Protein 2W2S (pdb70)

InterPro domains:
  IPR006870 Rhabdovirus matrix protein M [PF04785] (1-202)
  IPR038617 Rhabdovirus matrix protein superfamily [G3DSA:3.10.460.20] (30-202)

B-factor: mean 48.84, std 14.5, range [20.42, 105.34]

Secondary structure (DSSP, 8-state):
--EE-----EEEEEEEEEEEEEE-TT-EEHHHHHHHHTTGGGT--S-GGGHHHHHHHHHHHHTS--EEETTEEEEEEEEEEEEEE-TT-S--TT--EEEEEEEEEEETTEEEEEEEEEEEEE-SS--EETTSS--HHHHHHHHHTT--EEE-SS-TT-EEE--

Organism: Lagos bat virus (NCBI:txid38766)

Nearest PDB structures (foldseek):
  2w2s-assembly1_A  TM=1.006E+00  e=2.369E-35  Lyssavirus lagos
  4owr-assembly1_C  TM=7.631E-01  e=7.296E-08  Vesicular stomatitis Indiana virus (strain 85CLB South America)
  1lg7-assembly1_A  TM=6.800E-01  e=2.694E-07  Vesicular stomatitis virus
  7uws-assembly1_U  TM=7.318E-01  e=3.262E-06  Vesicular stomatitis virus
  7uws-assembly1_L  TM=6.724E-01  e=4.136E-06  Vesicular stomatitis virus

Solvent-accessible surface area: 8797 Å² total; per-residue (Å²): 194,110,124,71,61,42,27,182,159,26,67,46,32,0,44,9,37,0,25,1,58,1,40,7,88,77,3,4,6,34,116,3,4,83,60,8,1,155,43,1,46,130,52,9,80,27,56,126,97,0,6,0,0,0,0,0,0,0,0,30,1,4,19,42,101,26,69,77,77,59,136,12,35,3,12,112,26,172,107,24,8,31,0,55,1,8,138,102,70,10,2,111,165,57,37,82,5,126,9,82,33,100,16,73,63,100,66,172,88,46,70,0,10,0,91,0,83,2,12,0,119,64,31,193,111,137,13,121,42,10,13,49,138,77,69,74,90,0,48,90,0,20,79,36,2,26,26,92,58,91,103,17,170,168,84,144,104,11,24,26,0,52,32

CATH classification: 3.10.460.20

Foldseek 3Di:
DFWDAWLCVDKAKKFKKKKKKKAWNGTDGLVVVLVQLLCVVVVFDDDPLCVLVVLLRVLQQVLDAFDDDPRITMGIDTFIEMAAAPDPGHDDPQDWDWDWDWRWDDDVPTTMIMTITMTIGTDPPDGYHSQPPGDPSSVSSCVSNVFDWDDDPVDRSDIHGHD

Structure (mmCIF, N/CA/C/O backbone):
data_2W2S
#
_entry.id   2W2S
#
_cell.length_a   56.870
_cell.length_b   56.870
_cell.length_c   187.910
_cell.angle_alpha   90.00
_cell.angle_beta   90.00
_cell.angle_gamma   120.00
#
_symmetry.space_group_name_H-M   'P 61 2 2'
#
loop_
_atom_site.group_PDB
_atom_site.id
_atom_site.type_symbol
_atom_site.label_atom_id
_atom_site.label_alt_id
_atom_site.label_comp_id
_atom_site.label_asym_id
_atom_site.label_entity_id
_atom_site.label_seq_id
_atom_site.pdbx_PDB_ins_code
_atom_site.Cartn_x
_atom_site.Cartn_y
_atom_site.Cartn_z
_atom_site.occupancy
_atom_site.B_iso_or_equiv
_atom_site.auth_seq_id
_atom_site.auth_comp_id
_atom_site.auth_asym_id
_atom_site.auth_atom_id
_atom_site.pdbx_PDB_model_num
ATOM 1 N N . ASP A 1 30 ? 10.335 53.043 91.452 1.00 100.40 30 ASP A N 1
ATOM 2 C CA . ASP A 1 30 ? 9.105 52.376 90.941 1.00 96.84 30 ASP A CA 1
ATOM 3 C C . ASP A 1 30 ? 9.022 50.960 91.493 1.00 93.49 30 ASP A C 1
ATOM 4 O O . ASP A 1 30 ? 9.796 50.578 92.368 1.00 94.22 30 ASP A O 1
ATOM 9 N N . LEU A 1 31 ? 8.068 50.195 90.984 1.00 91.31 31 LEU A N 1
ATOM 10 C CA . LEU A 1 31 ? 7.879 48.795 91.399 1.00 89.78 31 LEU A CA 1
ATOM 11 C C . LEU A 1 31 ? 7.866 47.869 90.180 1.00 87.38 31 LEU A C 1
ATOM 12 O O . LEU A 1 31 ? 7.594 46.671 90.293 1.00 87.52 31 LEU A O 1
ATOM 17 N N . TRP A 1 32 ? 8.201 48.446 89.027 1.00 85.82 32 TRP A N 1
ATOM 18 C CA . TRP A 1 32 ? 7.932 47.846 87.709 1.00 83.89 32 TRP A CA 1
ATOM 19 C C . TRP A 1 32 ? 9.091 47.047 87.114 1.00 81.97 32 TRP A C 1
ATOM 20 O O . TRP A 1 32 ? 10.260 47.407 87.242 1.00 82.38 32 TRP A O 1
ATOM 31 N N . MET A 1 33 ? 8.730 45.952 86.457 1.00 80.90 33 MET A N 1
ATOM 32 C CA . MET A 1 33 ? 9.667 45.164 85.658 1.00 79.88 33 MET A CA 1
ATOM 33 C C . MET A 1 33 ? 9.244 45.206 84.189 1.00 78.57 33 MET A C 1
ATOM 34 O O . MET A 1 33 ? 8.256 44.581 83.802 1.00 78.91 33 MET A O 1
ATOM 39 N N . PRO A 1 34 ? 9.993 45.953 83.361 1.00 77.83 34 PRO A N 1
ATOM 40 C CA . PRO A 1 34 ? 9.615 46.094 81.965 1.00 77.15 34 PRO A CA 1
ATOM 41 C C . PRO A 1 34 ? 9.879 44.814 81.184 1.00 76.33 34 PRO A C 1
ATOM 42 O O . PRO A 1 34 ? 10.687 44.005 81.606 1.00 76.89 34 PRO A O 1
ATOM 46 N N . PRO A 1 35 ? 9.222 44.645 80.035 1.00 76.20 35 PRO A N 1
ATOM 47 C CA . PRO A 1 35 ? 9.444 43.454 79.224 1.00 76.73 35 PRO A CA 1
ATOM 48 C C . PRO A 1 35 ? 10.926 43.241 78.881 1.00 77.37 35 PRO A C 1
ATOM 49 O O . PRO A 1 35 ? 11.681 44.211 78.770 1.00 77.70 35 PRO A O 1
ATOM 53 N N . PRO A 1 36 ? 11.342 41.973 78.715 1.00 79.04 36 PRO A N 1
ATOM 54 C CA . PRO A 1 36 ? 12.735 41.613 78.458 1.00 81.47 36 PRO A CA 1
ATOM 55 C C . PRO A 1 36 ? 13.346 42.293 77.235 1.00 82.32 36 PRO A C 1
ATOM 56 O O . PRO A 1 36 ? 14.559 42.526 77.198 1.00 85.52 36 PRO A O 1
ATOM 60 N N . GLU A 1 37 ? 12.502 42.598 76.253 1.00 80.93 37 GLU A N 1
ATOM 61 C CA . GLU A 1 37 ? 12.941 43.207 74.985 1.00 82.09 37 GLU A CA 1
ATOM 62 C C . GLU A 1 37 ? 13.901 42.311 74.202 1.00 85.19 37 GLU A C 1
ATOM 63 O O . GLU A 1 37 ? 13.703 41.098 74.099 1.00 85.88 37 GLU A O 1
ATOM 69 N N . GLU A 1 48 ? 5.718 15.594 112.980 1.00 57.84 48 GLU A N 1
ATOM 70 C CA . GLU A 1 48 ? 5.792 14.103 113.065 1.00 59.60 48 GLU A CA 1
ATOM 71 C C . GLU A 1 48 ? 6.166 13.490 111.713 1.00 57.43 48 GLU A C 1
ATOM 72 O O . GLU A 1 48 ? 6.955 12.551 111.640 1.00 58.59 48 GLU A O 1
ATOM 78 N N . ASN A 1 49 ? 5.573 14.029 110.658 1.00 54.07 49 ASN A N 1
ATOM 79 C CA . ASN A 1 49 ? 5.923 13.668 109.283 1.00 52.29 49 ASN A CA 1
ATOM 80 C C . ASN A 1 49 ? 6.948 14.663 108.723 1.00 48.72 49 ASN A C 1
ATOM 81 O O . ASN A 1 49 ? 6.662 15.848 108.538 1.00 46.25 49 ASN A O 1
ATOM 86 N N . VAL A 1 50 ? 8.153 14.156 108.486 1.00 47.96 50 VAL A N 1
ATOM 87 C CA . VAL A 1 50 ? 9.267 14.953 107.970 1.00 45.67 50 VAL A CA 1
ATOM 88 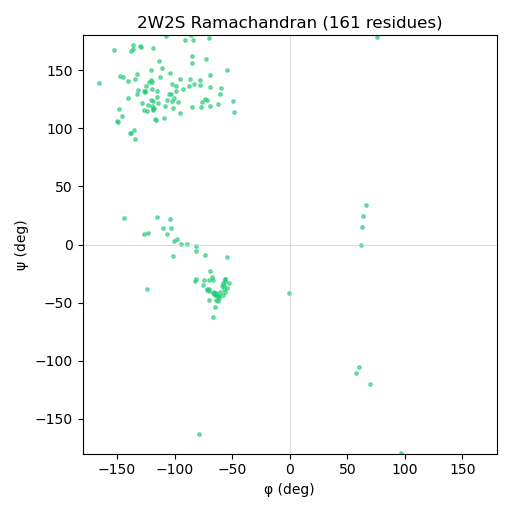C C . VAL A 1 50 ? 9.762 14.425 106.634 1.00 45.46 50 VAL A C 1
ATOM 89 O O . VAL A 1 50 ? 9.847 13.224 106.414 1.00 47.14 50 VAL A O 1
ATOM 93 N N . ARG A 1 51 ? 10.082 15.344 105.733 1.00 43.69 51 ARG A N 1
ATOM 94 C CA . ARG A 1 51 ? 10.622 14.965 104.432 1.00 43.84 51 ARG A CA 1
ATOM 95 C C . ARG A 1 51 ? 11.731 15.881 103.964 1.00 41.52 51 ARG A C 1
ATOM 96 O O . ARG A 1 51 ? 11.691 17.094 104.142 1.00 39.07 51 ARG A O 1
ATOM 104 N N . ASN A 1 52 ? 12.717 15.239 103.360 1.00 42.55 52 ASN A N 1
ATOM 105 C CA . ASN A 1 52 ? 13.822 15.888 102.671 1.00 42.09 52 ASN A CA 1
ATOM 106 C C . ASN A 1 52 ? 13.521 15.810 101.202 1.00 41.46 52 ASN A C 1
ATOM 107 O O . ASN A 1 52 ? 13.420 14.728 100.643 1.00 43.13 52 ASN A O 1
ATOM 112 N N . PHE A 1 53 ? 13.363 16.965 100.584 1.00 39.92 53 PHE A N 1
ATOM 113 C CA . PHE A 1 53 ? 13.075 17.038 99.153 1.00 40.83 53 PHE A CA 1
ATOM 114 C C . PHE A 1 53 ? 14.154 17.783 98.425 1.00 41.66 53 PHE A C 1
ATOM 115 O O . PHE A 1 53 ? 14.452 18.932 98.744 1.00 39.65 53 PHE A O 1
ATOM 123 N N . CYS A 1 54 ? 14.731 17.106 97.445 1.00 44.85 54 CYS A N 1
ATOM 124 C CA . CYS A 1 54 ? 15.502 17.778 96.396 1.00 47.14 54 CYS A CA 1
ATOM 125 C C . CYS A 1 54 ? 14.508 18.476 95.459 1.00 44.85 54 CYS A C 1
ATOM 126 O O . CYS A 1 54 ? 13.580 17.856 94.935 1.00 44.62 54 CYS A O 1
ATOM 129 N N . ILE A 1 55 ? 14.707 19.778 95.283 1.00 43.45 55 ILE A N 1
ATOM 130 C CA . ILE A 1 55 ? 13.723 20.649 94.622 1.00 41.59 55 ILE A CA 1
ATOM 131 C C . ILE A 1 55 ? 14.286 21.442 93.469 1.00 42.64 55 ILE A C 1
ATOM 132 O O . ILE A 1 55 ? 15.340 22.060 93.564 1.00 43.88 55 ILE A O 1
ATOM 137 N N . ASN A 1 56 ? 13.551 21.393 92.371 1.00 43.07 56 ASN A N 1
ATOM 138 C CA . ASN A 1 56 ? 13.849 22.170 91.175 1.00 44.19 56 ASN A CA 1
ATOM 139 C C . ASN A 1 56 ? 12.617 23.009 90.834 1.00 41.98 56 ASN A C 1
ATOM 140 O O . ASN A 1 56 ? 11.540 22.484 90.536 1.00 41.84 56 ASN A O 1
ATOM 145 N N . GLY A 1 57 ? 12.782 24.320 90.924 1.00 40.29 57 GLY A N 1
ATOM 146 C CA . GLY A 1 57 ? 11.670 25.242 90.748 1.00 38.26 57 GLY A CA 1
ATOM 147 C C . GLY A 1 57 ? 11.953 26.288 89.696 1.00 39.34 57 GLY A C 1
ATOM 148 O O . GLY A 1 57 ? 13.005 26.942 89.689 1.00 40.67 57 GLY A O 1
ATOM 149 N N . GLU A 1 58 ? 10.999 26.448 88.795 1.00 39.12 58 GLU A N 1
ATOM 150 C CA . GLU A 1 58 ? 11.105 27.468 87.753 1.00 40.02 58 GLU A CA 1
ATOM 151 C C . GLU A 1 58 ? 9.770 28.148 87.503 1.00 37.94 58 GLU A C 1
ATOM 152 O O . GLU A 1 58 ? 8.753 27.495 87.273 1.00 36.86 58 GLU A O 1
ATOM 158 N N . ILE A 1 59 ? 9.797 29.472 87.583 1.00 37.20 59 ILE A N 1
ATOM 159 C CA . ILE A 1 59 ? 8.666 30.298 87.176 1.00 36.05 59 ILE A CA 1
ATOM 160 C C . ILE A 1 59 ? 9.098 31.230 86.060 1.00 37.75 59 ILE A C 1
ATOM 161 O O . ILE A 1 59 ? 9.998 32.059 86.222 1.00 37.99 59 ILE A O 1
ATOM 166 N N . LYS A 1 60 ? 8.450 31.072 84.919 1.00 38.86 60 LYS A N 1
ATOM 167 C CA . LYS A 1 60 ? 8.599 32.018 83.830 1.00 40.96 60 LYS A CA 1
ATOM 168 C C . LYS A 1 60 ? 7.387 32.939 83.773 1.00 40.47 60 LYS A C 1
ATOM 169 O O . LYS A 1 60 ? 6.244 32.494 83.667 1.00 39.26 60 LYS A O 1
ATOM 175 N N . ILE A 1 61 ? 7.660 34.232 83.859 1.00 41.34 61 ILE A N 1
ATOM 176 C CA . ILE A 1 61 ? 6.613 35.236 83.776 1.00 42.22 61 ILE A CA 1
ATOM 177 C C . ILE A 1 61 ? 6.619 35.885 82.413 1.00 45.72 61 ILE A C 1
ATOM 178 O O . ILE A 1 61 ? 7.658 36.324 81.906 1.00 47.93 61 ILE A O 1
ATOM 183 N N . CYS A 1 62 ? 5.432 35.922 81.828 1.00 46.87 62 CYS A N 1
ATOM 184 C CA . CYS A 1 62 ? 5.241 36.457 80.498 1.00 49.85 62 CYS A CA 1
ATOM 185 C C . CYS A 1 62 ? 4.297 37.632 80.564 1.00 49.95 62 CYS A C 1
ATOM 186 O O . CYS A 1 62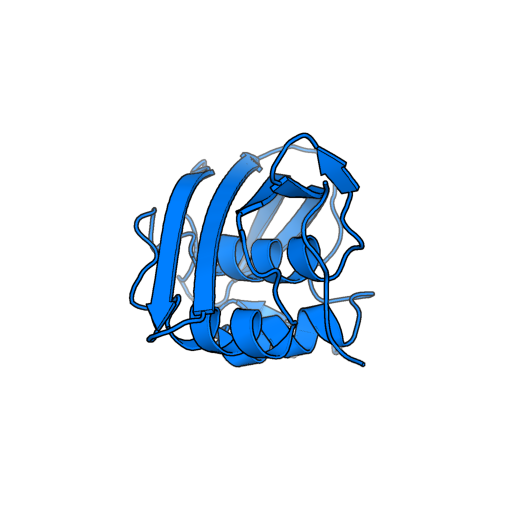 ? 3.136 37.487 80.933 1.00 49.28 62 CYS A O 1
ATOM 189 N N . SER A 1 63 ? 4.821 38.800 80.211 1.00 51.42 63 SER A N 1
ATOM 190 C CA . SER A 1 63 ? 4.061 40.041 80.270 1.00 51.82 63 SER A CA 1
ATOM 191 C C . SER A 1 63 ? 4.495 41.066 79.228 1.00 54.10 63 SER A C 1
ATOM 192 O O . SER A 1 63 ? 5.545 41.695 79.373 1.00 55.22 63 SER A O 1
ATOM 195 N N . PRO A 1 64 ? 3.675 41.254 78.183 1.00 55.28 64 PRO A N 1
ATOM 196 C CA . PRO A 1 64 ? 3.924 42.257 77.159 1.00 57.63 64 PRO A CA 1
ATOM 197 C C . PRO A 1 64 ? 4.052 43.664 77.722 1.00 57.89 64 PRO A C 1
ATOM 198 O O . PRO A 1 64 ? 4.867 44.455 77.256 1.00 60.89 64 PRO A O 1
ATOM 202 N N . ASN A 1 65 ? 3.244 43.975 78.721 1.00 55.75 65 ASN A N 1
ATOM 203 C CA . ASN A 1 65 ? 3.210 45.333 79.269 1.00 56.47 65 ASN A CA 1
ATOM 204 C C . ASN A 1 65 ? 4.073 45.426 80.512 1.00 55.35 65 ASN A C 1
ATOM 205 O O . ASN A 1 65 ? 4.101 46.450 81.179 1.00 56.11 65 ASN A O 1
ATOM 210 N N . GLY A 1 66 ? 4.764 44.338 80.824 1.00 53.74 66 GLY A N 1
ATOM 211 C CA . GLY A 1 66 ? 5.580 44.271 82.029 1.00 52.95 66 GLY A CA 1
ATOM 212 C C . GLY A 1 66 ? 4.724 44.082 83.269 1.00 51.57 66 GLY A C 1
ATOM 213 O O . GLY A 1 66 ? 3.498 44.050 83.186 1.00 52.40 66 GLY A O 1
ATOM 214 N N . TYR A 1 67 ? 5.363 43.981 84.424 1.00 50.56 67 TYR A N 1
ATOM 215 C CA . TYR A 1 67 ? 4.648 43.642 85.656 1.00 49.30 67 TYR A CA 1
ATOM 216 C C . TYR A 1 67 ? 5.317 44.198 86.900 1.00 49.97 67 TYR A C 1
ATOM 217 O O . TYR A 1 67 ? 6.458 44.659 86.883 1.00 51.66 67 TYR A O 1
ATOM 226 N N . SER A 1 68 ? 4.564 44.127 87.982 1.00 49.30 68 SER A N 1
ATOM 227 C CA . SER A 1 68 ? 5.040 44.540 89.294 1.00 49.96 68 SER A CA 1
ATOM 228 C C . SER A 1 68 ? 4.789 43.460 90.323 1.00 47.90 68 SER A C 1
ATOM 229 O O . SER A 1 68 ? 4.072 42.488 90.098 1.00 46.31 68 SER A O 1
ATOM 232 N N . PHE A 1 69 ? 5.376 43.670 91.480 1.00 48.83 69 PHE A N 1
ATOM 233 C CA . PHE A 1 69 ? 5.234 42.729 92.590 1.00 46.95 69 PHE A CA 1
ATOM 234 C C . PHE A 1 69 ? 3.784 42.743 93.049 1.00 46.13 69 PHE A C 1
ATOM 235 O O . PHE A 1 69 ? 3.240 41.740 93.526 1.00 43.82 69 PHE A O 1
ATOM 243 N N . ARG A 1 70 ? 3.163 43.900 92.878 1.00 47.89 70 ARG A N 1
ATOM 244 C CA . ARG A 1 70 ? 1.801 44.091 93.345 1.00 49.03 70 ARG A CA 1
ATOM 245 C C . ARG A 1 70 ? 0.886 43.162 92.587 1.00 46.71 70 ARG A C 1
ATOM 246 O O . ARG A 1 70 ? 0.000 42.528 93.162 1.00 46.42 70 ARG A O 1
ATOM 254 N N . ILE A 1 71 ? 1.127 43.068 91.287 1.00 45.32 71 ILE A N 1
ATOM 255 C CA . ILE A 1 71 ? 0.292 42.242 90.424 1.00 43.88 71 ILE A CA 1
ATOM 256 C C . ILE A 1 71 ? 0.488 40.786 90.791 1.00 41.16 71 ILE A C 1
ATOM 257 O O . ILE A 1 71 ? -0.470 40.019 90.862 1.00 40.63 71 ILE A O 1
ATOM 262 N N . LEU A 1 72 ? 1.739 40.422 91.041 1.00 39.97 72 LEU A N 1
ATOM 263 C CA . LEU A 1 72 ? 2.077 39.040 91.409 1.00 37.91 72 LEU A CA 1
ATOM 264 C C . LEU A 1 72 ? 1.345 38.639 92.666 1.00 37.38 72 LEU A C 1
ATOM 265 O O . LEU A 1 72 ? 0.902 37.506 92.791 1.00 36.06 72 LEU A O 1
ATOM 270 N N . ARG A 1 73 ? 1.192 39.591 93.576 1.00 38.86 73 ARG A N 1
ATOM 271 C CA . ARG A 1 73 ? 0.566 39.310 94.871 1.00 40.09 73 ARG A CA 1
ATOM 272 C C . ARG A 1 73 ? -0.938 39.140 94.735 1.00 41.64 73 ARG A C 1
ATOM 273 O O . ARG A 1 73 ? -1.563 38.384 95.481 1.00 42.28 73 ARG A O 1
ATOM 281 N N . HIS A 1 74 ? -1.504 39.831 93.760 1.00 43.28 74 HIS A N 1
ATOM 282 C CA . HIS A 1 74 ? -2.936 39.704 93.457 1.00 45.46 74 HIS A CA 1
ATOM 283 C C . HIS A 1 74 ? -3.243 38.362 92.812 1.00 43.41 74 HIS A C 1
ATOM 284 O O . HIS A 1 74 ? -4.271 37.741 93.080 1.00 44.79 74 HIS A O 1
ATOM 291 N N . ILE A 1 75 ? -2.335 37.928 91.953 1.00 41.04 75 ILE A N 1
ATOM 292 C CA . ILE A 1 75 ? -2.514 36.676 91.232 1.00 39.80 75 ILE A CA 1
ATOM 293 C C . ILE A 1 75 ? -2.498 35.544 92.239 1.00 38.80 75 ILE A C 1
ATOM 294 O O . ILE A 1 75 ? -3.426 34.743 92.323 1.00 40.48 75 ILE A O 1
ATOM 299 N N . LEU A 1 76 ? -1.438 35.528 93.031 1.00 36.38 76 LEU A N 1
ATOM 300 C CA . LEU A 1 76 ? -1.146 34.419 93.947 1.00 34.44 76 LEU A CA 1
ATOM 301 C C . LEU A 1 76 ? -2.073 34.402 95.178 1.00 35.29 76 LEU A C 1
ATOM 302 O O . LEU A 1 76 ? -2.100 33.458 95.967 1.00 33.55 76 LEU A O 1
ATOM 307 N N . LYS A 1 77 ? -2.842 35.463 95.315 1.00 37.53 77 LYS A N 1
ATOM 308 C CA . LYS A 1 77 ? -3.821 35.566 96.406 1.00 40.03 77 LYS A CA 1
ATOM 309 C C . LYS A 1 77 ? -4.751 34.370 96.349 1.00 40.73 77 LYS A C 1
ATOM 310 O O . LYS A 1 77 ? -5.224 33.883 97.363 1.00 42.38 77 LYS A O 1
ATOM 316 N N . SER A 1 78 ? -4.982 33.885 95.142 1.00 40.84 78 SER A N 1
ATOM 317 C CA . SER A 1 78 ? -6.012 32.893 94.892 1.00 42.71 78 SER A CA 1
ATOM 318 C C . SER A 1 78 ? -5.405 31.579 94.425 1.00 41.22 78 SER A C 1
ATOM 319 O O . SER A 1 78 ? -6.073 30.753 93.805 1.00 43.32 78 SER A O 1
ATOM 322 N N . PHE A 1 79 ? -4.142 31.374 94.771 1.00 38.22 79 PHE A N 1
ATOM 323 C CA . PHE A 1 79 ? -3.454 30.136 94.421 1.00 36.49 79 PHE A CA 1
ATOM 324 C C . PHE A 1 79 ? -4.181 28.919 94.976 1.00 37.69 79 PHE A C 1
ATOM 325 O O . PHE A 1 79 ? -4.175 27.850 94.376 1.00 38.15 79 PHE A O 1
ATOM 333 N N . ASP A 1 80 ? -4.800 29.084 96.132 1.00 38.73 80 ASP A N 1
ATOM 334 C CA . ASP A 1 80 ? -5.544 27.977 96.751 1.00 41.15 80 ASP A CA 1
ATOM 335 C C . ASP A 1 80 ? -6.603 27.428 95.792 1.00 43.79 80 ASP A C 1
ATOM 336 O O . ASP A 1 80 ? -6.987 26.266 95.876 1.00 44.59 80 ASP A O 1
ATOM 341 N N . ASN A 1 81 ? -7.107 28.296 94.919 1.00 44.60 81 ASN A N 1
ATOM 342 C CA . ASN A 1 81 ? -8.240 27.956 94.064 1.00 47.95 81 ASN A CA 1
ATOM 343 C C . ASN A 1 81 ? -7.816 27.828 92.600 1.00 46.88 81 ASN A C 1
ATOM 344 O O . ASN A 1 81 ? -8.640 27.792 91.695 1.00 50.17 81 ASN A O 1
ATOM 349 N N . VAL A 1 82 ? -6.518 27.750 92.385 1.00 42.90 82 VAL A N 1
ATOM 350 C CA . VAL A 1 82 ? -5.969 27.661 91.040 1.00 42.47 82 VAL A CA 1
ATOM 351 C C . VAL A 1 82 ? -5.086 26.436 90.841 1.00 41.93 82 VAL A C 1
ATOM 352 O O . VAL A 1 82 ? -5.093 25.802 89.789 1.00 43.51 82 VAL A O 1
ATOM 356 N N . TYR A 1 83 ? -4.320 26.132 91.880 1.00 40.04 83 TYR A N 1
ATOM 357 C CA . TYR A 1 83 ? -3.389 25.001 91.910 1.00 39.31 83 TYR A CA 1
ATOM 358 C C . TYR A 1 83 ? -4.051 23.726 91.461 1.00 42.25 83 TYR A C 1
ATOM 359 O O . TYR A 1 83 ? -5.044 23.298 92.046 1.00 44.61 83 TYR A O 1
ATOM 368 N N . SER A 1 84 ? -3.466 23.109 90.439 1.00 42.67 84 SER A N 1
ATOM 369 C CA . SER A 1 84 ? -4.051 21.918 89.822 1.00 46.28 84 SER A CA 1
ATOM 370 C C . SER A 1 84 ? -3.404 20.620 90.263 1.00 46.46 84 SER A C 1
ATOM 371 O O . SER A 1 84 ? -3.900 19.539 89.957 1.00 50.90 84 SER A O 1
ATOM 374 N N . GLY A 1 85 ? -2.293 20.727 90.970 1.00 42.85 85 GLY A N 1
ATOM 375 C CA . GLY A 1 85 ? -1.514 19.553 91.336 1.00 42.52 85 GLY A CA 1
ATOM 376 C C . GLY A 1 85 ? -2.064 18.761 92.502 1.00 43.25 85 GLY A C 1
ATOM 377 O O . GLY A 1 85 ? -3.217 18.904 92.906 1.00 44.20 85 GLY A O 1
ATOM 378 N N . ASN A 1 86 ? -1.188 17.924 93.036 1.00 42.62 86 ASN A N 1
ATOM 379 C CA . ASN A 1 86 ? -1.481 17.062 94.174 1.00 43.87 86 ASN A CA 1
ATOM 380 C C . ASN A 1 86 ? -1.651 17.921 95.428 1.00 41.76 86 ASN A C 1
ATOM 381 O O . ASN A 1 86 ? -0.727 18.625 95.833 1.00 39.25 86 ASN A O 1
ATOM 386 N N . ARG A 1 87 ? -2.840 17.866 96.024 1.00 43.41 87 ARG A N 1
ATOM 387 C CA . ARG A 1 87 ? -3.182 18.712 97.188 1.00 42.16 87 ARG A CA 1
ATOM 388 C C . ARG A 1 87 ? -2.275 18.441 98.353 1.00 40.18 87 ARG A C 1
ATOM 389 O O . ARG A 1 87 ? -1.850 19.353 99.073 1.00 38.24 87 ARG A O 1
ATOM 397 N N . ARG A 1 88 ? -2.008 17.162 98.542 1.00 41.09 88 ARG A N 1
ATOM 398 C CA . ARG A 1 88 ? -1.161 16.710 99.643 1.00 39.67 88 ARG A CA 1
ATOM 399 C C . ARG A 1 88 ? 0.189 17.409 99.616 1.00 35.61 88 ARG A C 1
ATOM 400 O O . ARG A 1 88 ? 0.950 17.306 100.572 1.00 34.47 88 ARG A O 1
ATOM 408 N N . LEU A 1 89 ? 0.472 18.111 98.517 1.00 33.97 89 LEU A N 1
ATOM 409 C CA . LEU A 1 89 ? 1.798 18.732 98.285 1.00 32.01 89 LEU A CA 1
ATOM 410 C C . LEU A 1 89 ? 1.766 20.239 98.044 1.00 29.51 89 LEU A C 1
ATOM 411 O O . LEU A 1 89 ? 2.764 20.856 97.677 1.00 27.97 89 LEU A O 1
ATOM 416 N N . ILE A 1 90 ? 0.602 20.819 98.270 1.00 29.75 90 ILE A N 1
ATOM 417 C CA . ILE A 1 90 ? 0.382 22.233 98.004 1.00 28.25 90 ILE A CA 1
ATOM 418 C C . ILE A 1 90 ? 1.197 23.044 98.969 1.00 26.95 90 ILE A C 1
ATOM 419 O O . ILE A 1 90 ? 1.603 24.170 98.683 1.00 25.96 90 ILE A O 1
ATOM 424 N N . GLY A 1 91 ? 1.449 22.465 100.127 1.00 27.63 91 GLY A N 1
ATOM 425 C CA . GLY A 1 91 ? 2.268 23.155 101.125 1.00 27.47 91 GLY A CA 1
ATOM 426 C C . GLY A 1 91 ? 3.669 23.385 100.589 1.00 26.24 91 GLY A C 1
ATOM 427 O O . GLY A 1 91 ? 4.241 24.476 100.706 1.00 26.50 91 GLY A O 1
ATOM 428 N N . VAL A 1 92 ? 4.199 22.342 99.966 1.00 26.16 92 VAL A N 1
ATOM 429 C CA . VAL A 1 92 ? 5.538 22.383 99.412 1.00 25.41 92 VAL A CA 1
ATOM 430 C C . VAL A 1 92 ? 5.564 23.412 98.302 1.00 26.10 92 VAL A C 1
ATOM 431 O O . VAL A 1 92 ? 6.491 24.232 98.201 1.00 25.42 92 VAL A O 1
ATOM 435 N N . VAL A 1 93 ? 4.524 23.384 97.472 1.00 27.17 93 VAL A N 1
ATOM 436 C CA . VAL A 1 93 ? 4.526 24.225 96.276 1.00 26.81 93 VAL A CA 1
ATOM 437 C C . VAL A 1 93 ? 4.499 25.694 96.661 1.00 25.77 93 VAL A C 1
ATOM 438 O O . VAL A 1 93 ? 5.193 26.525 96.056 1.00 26.10 93 VAL A O 1
ATOM 442 N N . LYS A 1 94 ? 3.708 26.020 97.672 1.00 24.42 94 LYS A N 1
ATOM 443 C CA . LYS A 1 94 ? 3.568 27.420 98.036 1.00 23.64 94 LYS A CA 1
ATOM 444 C C . LYS A 1 94 ? 4.911 27.906 98.549 1.00 23.24 94 LYS A C 1
ATOM 445 O O . LYS A 1 94 ? 5.369 29.005 98.213 1.00 23.47 94 LYS A O 1
ATOM 451 N N . VAL A 1 95 ? 5.551 27.074 99.365 1.00 22.73 95 VAL A N 1
ATOM 452 C CA . VAL A 1 95 ? 6.860 27.438 99.944 1.00 22.18 95 VAL A CA 1
ATOM 453 C C . VAL A 1 95 ? 7.852 27.732 98.843 1.00 21.93 95 VAL A C 1
ATOM 454 O O . VAL A 1 95 ? 8.619 28.689 98.890 1.00 23.00 95 VAL A O 1
ATOM 458 N N . VAL A 1 96 ? 7.814 26.880 97.838 1.00 22.35 96 VAL A N 1
ATOM 459 C CA . VAL A 1 96 ? 8.769 26.940 96.743 1.00 23.60 96 VAL A CA 1
ATOM 460 C C . VAL A 1 96 ? 8.493 28.181 95.907 1.00 24.54 96 VAL A C 1
ATOM 461 O O . VAL A 1 96 ? 9.408 28.966 95.595 1.00 24.78 96 VAL A O 1
ATOM 465 N N . ILE A 1 97 ? 7.215 28.369 95.581 1.00 24.25 97 ILE A N 1
ATOM 466 C CA . ILE A 1 97 ? 6.812 29.513 94.766 1.00 25.14 97 ILE A CA 1
ATOM 467 C C . ILE A 1 97 ? 7.272 30.791 95.416 1.00 24.52 97 ILE A C 1
ATOM 468 O O . ILE A 1 97 ? 7.761 31.689 94.753 1.00 25.23 97 ILE A O 1
ATOM 473 N N . GLY A 1 98 ? 7.133 30.848 96.727 1.00 24.44 98 GLY A N 1
ATOM 474 C CA . GLY A 1 98 ? 7.562 32.020 97.503 1.00 25.29 98 GLY A CA 1
ATOM 475 C C . GLY A 1 98 ? 9.051 32.267 97.387 1.00 26.87 98 GLY A C 1
ATOM 476 O O . GLY A 1 98 ? 9.479 33.396 97.150 1.00 28.04 98 GLY A O 1
ATOM 477 N N . LEU A 1 99 ? 9.848 31.208 97.520 1.00 27.17 99 LEU A N 1
ATOM 478 C CA . LEU A 1 99 ? 11.323 31.361 97.500 1.00 28.91 99 LEU A CA 1
ATOM 479 C C . LEU A 1 99 ? 11.801 31.694 96.090 1.00 30.61 99 LEU A C 1
ATOM 480 O O . LEU A 1 99 ? 12.699 32.511 95.885 1.00 33.21 99 LEU A O 1
ATOM 485 N N . VAL A 1 100 ? 11.169 31.047 95.123 1.00 30.07 100 VAL A N 1
ATOM 486 C CA . VAL A 1 100 ? 11.507 31.213 93.714 1.00 31.10 100 VAL A CA 1
ATOM 487 C C . VAL A 1 100 ? 11.279 32.658 93.288 1.00 32.54 100 VAL A C 1
ATOM 488 O O . VAL A 1 100 ? 12.108 33.258 92.598 1.00 35.44 100 VAL A O 1
ATOM 492 N N . LEU A 1 101 ? 10.149 33.218 93.706 1.00 31.73 101 LEU A N 1
ATOM 493 C CA . LEU A 1 101 ? 9.770 34.576 93.292 1.00 32.58 101 LEU A CA 1
ATOM 494 C C . LEU A 1 101 ? 10.468 35.636 94.120 1.00 34.60 101 LEU A C 1
ATOM 495 O O . LEU A 1 101 ? 10.372 36.816 93.818 1.00 37.27 101 LEU A O 1
ATOM 500 N N . SER A 1 102 ? 11.200 35.224 95.146 1.00 35.15 102 SER A N 1
ATOM 501 C CA . SER A 1 102 ? 11.889 36.196 96.015 1.00 37.18 102 SER A CA 1
ATOM 502 C C . SER A 1 102 ? 13.315 36.387 95.550 1.00 39.93 102 SER A C 1
ATOM 503 O O . SER A 1 102 ? 14.083 37.142 96.141 1.00 42.22 102 SER A O 1
ATOM 506 N N . ALA A 1 103 ? 13.662 35.679 94.485 1.00 40.42 103 ALA A N 1
ATOM 507 C CA . ALA A 1 103 ? 14.962 35.856 93.838 1.00 43.15 103 ALA A CA 1
ATOM 508 C C . ALA A 1 103 ? 14.851 36.905 92.738 1.00 44.92 103 ALA A C 1
ATOM 509 O O . ALA A 1 103 ? 13.769 37.411 92.432 1.00 44.39 103 ALA A O 1
ATOM 511 N N . SER A 1 104 ? 15.981 37.223 92.136 1.00 47.77 104 SER A N 1
ATOM 512 C CA . SER A 1 104 ? 15.992 38.158 91.025 1.00 49.48 104 SER A CA 1
ATOM 513 C C . SER A 1 104 ? 16.033 37.333 89.755 1.00 49.35 104 SER A C 1
ATOM 514 O O . SER A 1 104 ? 16.827 36.395 89.638 1.00 49.73 104 SER A O 1
ATOM 517 N N . PRO A 1 105 ? 15.166 37.676 88.797 1.00 48.76 105 PRO A N 1
ATOM 518 C CA . PRO A 1 105 ? 15.028 36.885 87.591 1.00 48.75 105 PRO A CA 1
ATOM 519 C C . PRO A 1 105 ? 16.017 37.256 86.533 1.00 52.29 105 PRO A C 1
ATOM 520 O O . PRO A 1 105 ? 16.815 38.169 86.712 1.00 55.80 105 PRO A O 1
ATOM 524 N N . VAL A 1 106 ? 15.926 36.555 85.415 1.00 52.53 106 VAL A N 1
ATOM 525 C CA . VAL A 1 106 ? 16.758 36.851 84.252 1.00 56.05 106 VAL A CA 1
ATOM 526 C C . VAL A 1 106 ? 15.929 36.847 82.971 1.00 55.99 106 VAL A C 1
ATOM 527 O O . VAL A 1 106 ? 15.007 36.037 82.818 1.00 52.89 106 VAL A O 1
ATOM 531 N N . PRO A 1 107 ? 16.253 37.764 82.052 1.00 59.08 107 PRO A N 1
ATOM 532 C CA . PRO A 1 107 ? 15.527 37.818 80.791 1.00 59.97 107 PRO A CA 1
ATOM 533 C C . PRO A 1 107 ? 15.940 36.711 79.847 1.00 62.06 107 PRO A C 1
ATOM 534 O O . PRO A 1 107 ? 17.111 36.567 79.521 1.00 65.85 107 PRO A O 1
ATOM 538 N N . GLU A 1 108 ? 14.956 35.922 79.449 1.00 60.58 108 GLU A N 1
ATOM 539 C CA . GLU A 1 108 ? 15.148 34.857 78.469 1.00 63.19 108 GLU A CA 1
ATOM 540 C C . GLU A 1 108 ? 14.013 34.881 77.471 1.00 62.97 108 GLU A C 1
ATOM 541 O O . GLU A 1 108 ? 12.922 34.372 77.729 1.00 59.94 108 GLU A O 1
ATOM 547 N N . GLY A 1 109 ? 14.301 35.490 76.330 1.00 66.52 109 GLY A N 1
ATOM 548 C CA . GLY A 1 109 ? 13.316 35.701 75.292 1.00 67.58 109 GLY A CA 1
ATOM 549 C C . GLY A 1 109 ? 12.285 36.723 75.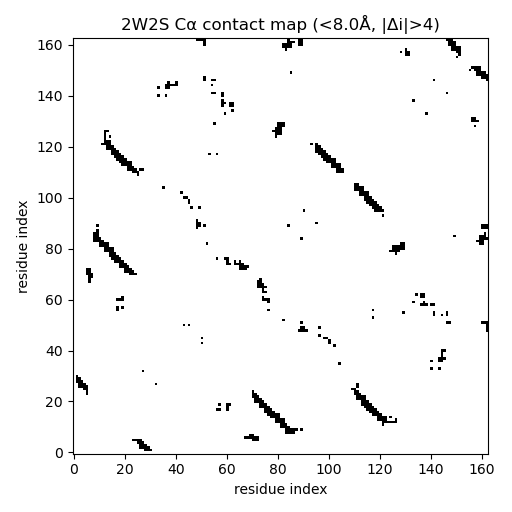707 1.00 65.14 109 GLY A C 1
ATOM 550 O O . GLY A 1 109 ? 12.598 37.873 75.993 1.00 65.03 109 GLY A O 1
ATOM 551 N N . MET A 1 110 ? 11.043 36.272 75.739 1.00 63.69 110 MET A N 1
ATOM 552 C CA . MET A 1 110 ? 9.909 37.134 76.043 1.00 62.18 110 MET A CA 1
ATOM 553 C C . MET A 1 110 ? 9.447 36.873 77.466 1.00 57.35 110 MET A C 1
ATOM 554 O O . MET A 1 110 ? 8.313 37.164 77.841 1.00 54.35 110 MET A O 1
ATOM 559 N N . ASN A 1 111 ? 10.369 36.325 78.244 1.00 56.72 111 ASN A N 1
ATOM 560 C CA . ASN A 1 111 ? 10.114 35.954 79.637 1.00 53.22 111 ASN A CA 1
ATOM 561 C C . ASN A 1 111 ? 11.174 36.413 80.605 1.00 52.30 111 ASN A C 1
ATOM 562 O O . ASN A 1 111 ? 12.355 36.471 80.279 1.00 54.07 111 ASN A O 1
ATOM 567 N N . TRP A 1 112 ? 10.708 36.729 81.807 1.00 49.61 112 TRP A N 1
ATOM 568 C CA . TRP A 1 112 ? 11.570 36.826 82.988 1.00 48.67 112 TRP A CA 1
ATOM 569 C C . TRP A 1 112 ? 11.544 35.475 83.659 1.00 45.91 112 TRP A C 1
ATOM 570 O O . TRP A 1 112 ? 10.486 34.874 83.820 1.00 43.37 112 TRP A O 1
ATOM 581 N N . VAL A 1 113 ? 12.724 35.001 84.027 1.00 46.90 113 VAL A N 1
ATOM 582 C CA . VAL A 1 113 ? 12.871 33.652 84.561 1.00 45.73 113 VAL A CA 1
ATOM 583 C C . VAL A 1 113 ? 13.512 33.610 85.936 1.00 44.07 113 VAL A C 1
ATOM 584 O O . VAL A 1 113 ? 14.635 34.041 86.142 1.00 45.61 113 VAL A O 1
ATOM 588 N N . TYR A 1 114 ? 12.744 33.058 86.860 1.00 41.58 114 TYR A N 1
ATOM 589 C CA . TYR A 1 114 ? 13.177 32.802 88.224 1.00 40.26 114 TYR A CA 1
ATOM 590 C C . TYR A 1 114 ? 13.419 31.316 88.305 1.00 40.12 114 TYR A C 1
ATOM 591 O O . TYR A 1 114 ? 12.566 30.524 87.898 1.00 39.32 114 TYR A O 1
ATOM 600 N N . LYS A 1 115 ? 14.594 30.963 88.811 1.00 41.79 115 LYS A N 1
ATOM 601 C CA . LYS A 1 115 ? 14.978 29.569 89.076 1.00 42.67 115 LYS A CA 1
ATOM 602 C C . LYS A 1 115 ? 15.406 29.382 90.534 1.00 41.74 115 LYS A C 1
ATOM 603 O O . LYS A 1 115 ? 16.117 30.198 91.105 1.00 43.20 115 LYS A O 1
ATOM 609 N N . LEU A 1 116 ? 14.933 28.308 91.135 1.00 40.17 116 LEU A N 1
ATOM 610 C CA . LEU A 1 116 ? 15.391 27.893 92.462 1.00 39.43 116 LEU A CA 1
ATOM 611 C C . LEU A 1 116 ? 15.731 26.413 92.432 1.00 40.79 116 LEU A C 1
ATOM 612 O O . LEU A 1 116 ? 14.974 25.591 91.905 1.00 40.90 116 LEU A O 1
ATOM 617 N N . ARG A 1 117 ? 16.881 26.081 92.989 1.00 42.66 117 ARG A N 1
ATOM 618 C CA . ARG A 1 117 ? 17.306 24.687 93.072 1.00 44.40 117 ARG A CA 1
ATOM 619 C C . ARG A 1 117 ? 17.929 24.405 94.430 1.00 44.57 117 ARG A C 1
ATOM 620 O O . ARG A 1 117 ? 19.096 24.681 94.661 1.00 46.17 117 ARG A O 1
ATOM 628 N N . ARG A 1 118 ? 17.116 23.888 95.338 1.00 43.14 118 ARG A N 1
ATOM 629 C CA . ARG A 1 118 ? 17.571 23.618 96.697 1.00 44.40 118 ARG A CA 1
ATOM 630 C C . ARG A 1 118 ? 17.122 22.273 97.229 1.00 43.06 118 ARG A C 1
ATOM 631 O O . ARG A 1 118 ? 16.321 21.572 96.641 1.00 42.88 118 ARG A O 1
ATOM 639 N N . THR A 1 119 ? 17.720 21.923 98.346 1.00 43.03 119 THR A N 1
ATOM 640 C CA . THR A 1 119 ? 17.346 20.745 99.091 1.00 42.19 119 THR A CA 1
ATOM 641 C C . THR A 1 119 ? 16.837 21.205 100.434 1.00 40.02 119 THR A C 1
ATOM 642 O O . THR A 1 119 ? 17.592 21.656 101.282 1.00 40.82 119 THR A O 1
ATOM 646 N N . LEU A 1 120 ? 15.532 21.097 100.600 1.00 37.69 120 LEU A N 1
ATOM 647 C CA . LEU A 1 120 ? 14.856 21.628 101.763 1.00 36.05 120 LEU A CA 1
ATOM 648 C C . LEU A 1 120 ? 14.285 20.514 102.609 1.00 36.53 120 LEU A C 1
ATOM 649 O O . LEU A 1 120 ? 14.048 19.401 102.148 1.00 38.16 120 LEU A O 1
ATOM 654 N N . ILE A 1 121 ? 14.076 20.841 103.868 1.00 35.95 121 ILE A N 1
ATOM 655 C CA . ILE A 1 121 ? 13.470 19.919 104.805 1.00 35.86 121 ILE A CA 1
ATOM 656 C C . ILE A 1 121 ? 12.135 20.503 105.234 1.00 34.71 121 ILE A C 1
ATOM 657 O O . ILE A 1 121 ? 12.028 21.703 105.535 1.00 34.12 121 ILE A O 1
ATOM 662 N N . PHE A 1 122 ? 11.110 19.655 105.184 1.00 34.65 122 PHE A N 1
ATOM 663 C CA . PHE A 1 122 ? 9.739 20.028 105.566 1.00 32.93 122 PHE A CA 1
ATOM 664 C C . PHE A 1 122 ? 9.233 19.121 106.665 1.00 34.27 122 PHE A C 1
ATOM 665 O O . PHE A 1 122 ? 9.464 17.907 106.660 1.00 34.62 122 PHE A O 1
ATOM 673 N N . GLN A 1 123 ? 8.539 19.740 107.605 1.00 34.62 123 GLN A N 1
ATOM 674 C CA . GLN A 1 123 ? 7.915 19.023 108.702 1.00 36.82 123 GLN A CA 1
ATOM 675 C C . GLN A 1 123 ? 6.455 19.388 108.769 1.00 36.77 123 GLN A C 1
ATOM 676 O O . GLN A 1 123 ? 6.093 20.560 108.727 1.00 35.78 123 GLN A O 1
ATOM 682 N N . TRP A 1 124 ? 5.630 18.355 108.867 1.00 38.71 124 TRP A N 1
ATOM 683 C CA . TRP A 1 124 ? 4.176 18.511 108.936 1.00 39.99 124 TRP A CA 1
ATOM 684 C C . TRP A 1 124 ? 3.638 18.145 110.307 1.00 42.83 124 TRP A C 1
ATOM 685 O O . TRP A 1 124 ? 4.209 17.342 111.046 1.00 43.93 124 TRP A O 1
ATOM 696 N N . ALA A 1 125 ? 2.527 18.762 110.644 1.00 44.85 125 ALA A N 1
ATOM 697 C CA . ALA A 1 125 ? 1.804 18.372 111.833 1.00 49.21 125 ALA A CA 1
ATOM 698 C C . ALA A 1 125 ? 0.876 17.208 111.506 1.00 52.66 125 ALA A C 1
ATOM 699 O O . ALA A 1 125 ? 0.588 16.915 110.341 1.00 52.34 125 ALA A O 1
ATOM 701 N N . GLU A 1 126 ? 0.447 16.526 112.557 1.00 57.20 126 GLU A N 1
ATOM 702 C CA . GLU A 1 126 ? -0.783 15.733 112.509 1.00 61.25 126 GLU A CA 1
ATOM 703 C C . GLU A 1 126 ? -0.700 14.651 111.443 1.00 61.35 126 GLU A C 1
ATOM 704 O O . GLU A 1 126 ? -0.019 13.643 111.615 1.00 61.57 126 GLU A O 1
ATOM 710 N N . SER A 1 127 ? -1.409 14.883 110.345 1.00 61.46 127 SER A N 1
ATOM 711 C CA . SER A 1 127 ? -1.460 13.935 109.234 1.00 62.18 127 SER A CA 1
ATOM 712 C C . SER A 1 127 ? -1.526 14.644 107.895 1.00 59.51 127 SER A C 1
ATOM 713 O O . SER A 1 127 ? -2.002 14.096 106.899 1.00 61.28 127 SER A O 1
ATOM 716 N N . HIS A 1 128 ? -1.059 15.881 107.892 1.00 55.55 128 HIS A N 1
ATOM 717 C CA . HIS A 1 128 ? -1.023 16.669 106.670 1.00 52.61 128 HIS A CA 1
ATOM 718 C C . HIS A 1 128 ? 0.253 16.315 105.932 1.00 49.71 128 HIS A C 1
ATOM 719 O O . HIS A 1 128 ? 1.203 15.819 106.527 1.00 49.22 128 HIS A O 1
ATOM 726 N N . GLY A 1 129 ? 0.245 16.534 104.626 1.00 47.99 129 GLY A N 1
ATOM 727 C CA . GLY A 1 129 ? 1.429 16.299 103.811 1.00 46.44 129 GLY A CA 1
ATOM 728 C C . GLY A 1 129 ? 1.465 14.948 103.113 1.00 48.81 129 GLY A C 1
ATOM 729 O O . GLY A 1 129 ? 0.555 14.131 103.2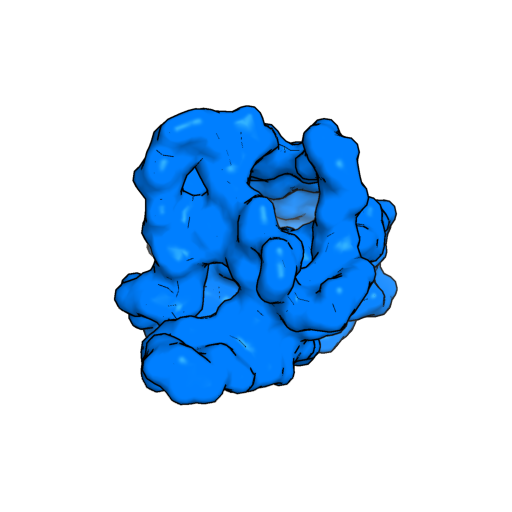59 1.00 51.53 129 GLY A O 1
ATOM 730 N N . PRO A 1 130 ? 2.545 14.693 102.360 1.00 48.04 130 PRO A N 1
ATOM 731 C CA . PRO A 1 130 ? 2.614 13.554 101.456 1.00 50.21 130 PRO A CA 1
ATOM 732 C C . PRO A 1 130 ? 2.679 12.252 102.167 1.00 53.31 130 PRO A C 1
ATOM 733 O O . PRO A 1 130 ? 3.283 12.159 103.232 1.00 53.48 130 PRO A O 1
ATOM 737 N N . LEU A 1 131 ? 2.055 11.253 101.553 1.00 56.61 131 LEU A N 1
ATOM 738 C CA . LEU A 1 131 ? 2.148 9.872 102.021 1.00 59.19 131 LEU A CA 1
ATOM 739 C C . LEU A 1 131 ? 3.563 9.378 101.745 1.00 59.77 131 LEU A C 1
ATOM 740 O O . LEU A 1 131 ? 4.386 10.087 101.160 1.00 57.10 131 LEU A O 1
ATOM 745 N N . GLU A 1 132 ? 3.831 8.147 102.155 1.00 63.71 132 GLU A N 1
ATOM 746 C CA . GLU A 1 132 ? 5.169 7.558 101.999 1.00 65.35 132 GLU A CA 1
ATOM 747 C C . GLU A 1 132 ? 5.642 7.482 100.558 1.00 66.31 132 GLU A C 1
ATOM 748 O O . GLU A 1 132 ? 4.915 7.052 99.658 1.00 68.55 132 GLU A O 1
ATOM 754 N N . GLY A 1 133 ? 6.894 7.885 100.367 1.00 64.81 133 GLY A N 1
ATOM 755 C CA . GLY A 1 133 ? 7.586 7.741 99.082 1.00 66.37 133 GLY A CA 1
ATOM 756 C C . GLY A 1 133 ? 6.948 8.523 97.953 1.00 65.29 133 GLY A C 1
ATOM 757 O O . GLY A 1 133 ? 7.232 8.298 96.779 1.00 67.33 133 GLY A O 1
ATOM 758 N N . GLU A 1 134 ? 6.084 9.452 98.335 1.00 62.42 134 GLU A N 1
ATOM 759 C CA . GLU A 1 134 ? 5.340 10.270 97.383 1.00 61.32 134 GLU A CA 1
ATOM 760 C C . GLU A 1 134 ? 6.175 11.471 97.005 1.00 57.76 134 GLU A C 1
ATOM 761 O O . GLU A 1 134 ? 6.888 12.031 97.844 1.00 55.92 134 GLU A O 1
ATOM 767 N N . GLU A 1 135 ? 6.090 11.843 95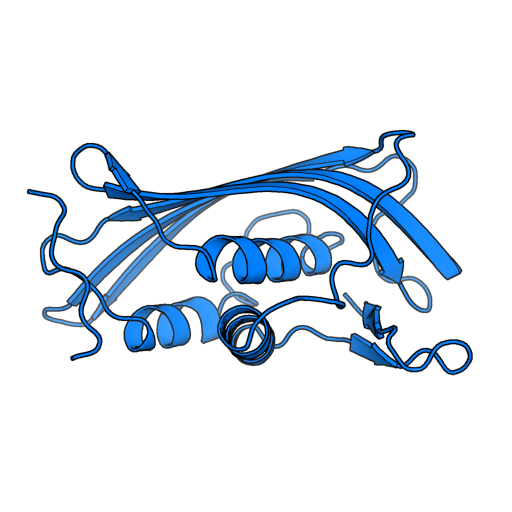.731 1.00 57.24 135 GLU A N 1
ATOM 768 C CA . GLU A 1 135 ? 6.900 12.933 95.175 1.00 54.22 135 GLU A CA 1
ATOM 769 C C . GLU A 1 135 ? 6.124 13.847 94.243 1.00 53.09 135 GLU A C 1
ATOM 770 O O . GLU A 1 135 ? 5.017 13.531 93.811 1.00 54.73 135 GLU A O 1
ATOM 776 N N . LEU A 1 136 ? 6.737 14.985 93.940 1.00 50.47 136 LEU A N 1
ATOM 777 C CA . LEU A 1 136 ? 6.077 16.052 93.179 1.00 48.75 136 LEU A CA 1
ATOM 778 C C . LEU A 1 136 ? 6.717 16.311 91.834 1.00 49.78 136 LEU A C 1
ATOM 779 O O . LEU A 1 136 ? 7.919 16.523 91.718 1.00 49.43 136 LEU A O 1
ATOM 784 N N . GLU A 1 137 ? 5.869 16.279 90.820 1.00 51.20 137 GLU A N 1
ATOM 785 C CA . GLU A 1 137 ? 6.212 16.764 89.487 1.00 52.35 137 GLU A CA 1
ATOM 786 C C . GLU A 1 137 ? 5.059 17.615 88.968 1.00 50.54 137 GLU A C 1
ATOM 787 O O . GLU A 1 137 ? 4.125 17.123 88.347 1.00 53.63 137 GLU A O 1
ATOM 793 N N . TYR A 1 138 ? 5.136 18.902 89.244 1.00 46.21 138 TYR A N 1
ATOM 794 C CA . TYR A 1 138 ? 4.019 19.801 89.009 1.00 44.36 138 TYR A CA 1
ATOM 795 C C . TYR A 1 138 ? 4.404 20.878 88.039 1.00 44.08 138 TYR A C 1
ATOM 796 O O . TYR A 1 138 ? 5.479 21.477 88.138 1.00 43.44 138 TYR A O 1
ATOM 805 N N . SER A 1 139 ? 3.516 21.097 87.079 1.00 45.11 139 SER A N 1
ATOM 806 C CA . SER A 1 139 ? 3.622 22.254 86.190 1.00 44.26 139 SER A CA 1
ATOM 807 C C . SER A 1 139 ? 2.244 22.761 85.766 1.00 44.71 139 SER A C 1
ATOM 808 O O . SER A 1 139 ? 1.293 21.996 85.607 1.00 46.77 139 SER A O 1
ATOM 811 N N . GLN A 1 140 ? 2.162 24.073 85.616 1.00 42.85 140 GLN A N 1
ATOM 812 C CA . GLN A 1 140 ? 0.895 24.745 85.397 1.00 43.07 140 GLN A CA 1
ATOM 813 C C . GLN A 1 140 ? 1.099 26.167 84.922 1.00 42.66 140 GLN A C 1
ATOM 814 O O . GLN A 1 140 ? 1.982 26.890 85.393 1.00 40.43 140 GLN A O 1
ATOM 820 N N . GLU A 1 141 ? 0.264 26.546 83.968 1.00 45.51 141 GLU A N 1
ATOM 821 C CA . GLU A 1 141 ? 0.194 27.920 83.492 1.00 45.51 141 GLU A CA 1
ATOM 822 C C . GLU A 1 141 ? -0.932 28.644 84.190 1.00 44.13 141 GLU A C 1
ATOM 823 O O . GLU A 1 141 ? -2.073 28.214 84.149 1.00 46.16 141 GLU A O 1
ATOM 829 N N . ILE A 1 142 ? -0.593 29.736 84.851 1.00 41.46 142 ILE A N 1
ATOM 830 C CA . ILE A 1 142 ? -1.587 30.609 85.448 1.00 40.92 142 ILE A CA 1
ATOM 831 C C . ILE A 1 142 ? -1.518 31.934 84.725 1.00 41.55 142 ILE A C 1
ATOM 832 O O . ILE A 1 142 ? -0.470 32.571 84.672 1.00 40.96 142 ILE A O 1
ATOM 837 N N . THR A 1 143 ? -2.649 32.322 84.158 1.00 43.35 143 THR A N 1
ATOM 838 C CA . THR A 1 143 ? -2.742 33.474 83.288 1.00 44.41 143 THR A CA 1
ATOM 839 C C . THR A 1 143 ? -3.697 34.496 83.891 1.00 45.38 143 THR A C 1
ATOM 840 O O . THR A 1 143 ? -4.895 34.245 84.046 1.00 46.41 143 THR A O 1
ATOM 844 N N . TRP A 1 144 ? -3.140 35.653 84.230 1.00 44.87 144 TRP A N 1
ATOM 845 C CA . TRP A 1 144 ? -3.908 36.770 84.795 1.00 45.91 144 TRP A CA 1
ATOM 846 C C . TRP A 1 144 ? -4.230 37.788 83.713 1.00 48.43 144 TRP A C 1
ATOM 847 O O . TRP A 1 144 ? -3.386 38.129 82.881 1.00 48.36 144 TRP A O 1
ATOM 858 N N . ASP A 1 145 ? -5.470 38.260 83.733 1.00 50.93 145 ASP A N 1
ATOM 859 C CA . ASP A 1 145 ? -5.972 39.150 82.690 1.00 54.12 145 ASP A CA 1
ATOM 860 C C . ASP A 1 145 ? -7.027 40.128 83.214 1.00 56.76 145 ASP A C 1
ATOM 861 O O . ASP A 1 145 ? -8.178 39.765 83.472 1.00 58.73 145 ASP A O 1
ATOM 866 N N . ASP A 1 146 ? -6.611 41.378 83.359 1.00 57.34 146 ASP A N 1
ATOM 867 C CA . ASP A 1 146 ? -7.476 42.417 83.913 1.00 60.08 146 ASP A CA 1
ATOM 868 C C . ASP A 1 146 ? -7.353 43.726 83.147 1.00 62.34 146 ASP A C 1
ATOM 869 O O . ASP A 1 146 ? -6.478 44.544 83.400 1.00 61.31 146 ASP A O 1
ATOM 874 N N . GLU A 1 147 ? -8.269 43.906 82.213 1.00 65.89 147 GLU A N 1
ATOM 875 C CA . GLU A 1 147 ? -8.251 45.050 81.311 1.00 68.99 147 GLU A CA 1
ATOM 876 C C . GLU A 1 147 ? -6.946 45.134 80.528 1.00 67.42 147 GLU A C 1
ATOM 877 O O . GLU A 1 147 ? -6.682 44.305 79.655 1.00 66.58 147 GLU A O 1
ATOM 883 N N . ALA A 1 148 ? -6.140 46.143 80.839 1.00 67.61 148 ALA A N 1
ATOM 884 C CA . ALA A 1 148 ? -4.894 46.396 80.086 1.00 67.07 148 ALA A CA 1
ATOM 885 C C . ALA A 1 148 ? -3.739 45.504 80.560 1.00 63.37 148 ALA A C 1
ATOM 886 O O . ALA A 1 148 ? -2.869 45.117 79.773 1.00 62.71 148 ALA A O 1
ATOM 888 N N . GLU A 1 149 ? -3.741 45.167 81.842 1.00 61.11 149 GLU A N 1
ATOM 889 C CA . GLU A 1 149 ? -2.676 44.313 82.394 1.00 58.08 149 GLU A CA 1
ATOM 890 C C . GLU A 1 149 ? -2.900 42.856 82.029 1.00 56.14 149 GLU A C 1
ATOM 891 O O . GLU A 1 149 ? -4.017 42.349 82.053 1.00 56.82 149 GLU A O 1
ATOM 897 N N . PHE A 1 150 ? -1.808 42.209 81.649 1.00 54.31 150 PHE A N 1
ATOM 898 C CA . PHE A 1 150 ? -1.820 40.798 81.274 1.00 53.29 150 PHE A CA 1
ATOM 899 C C . PHE A 1 150 ? -0.505 40.098 81.630 1.00 50.62 150 PHE A C 1
ATOM 900 O O . PHE A 1 150 ? 0.565 40.428 81.112 1.00 50.61 150 PHE A O 1
ATOM 908 N N . VAL A 1 151 ? -0.614 39.127 82.526 1.00 48.32 151 VAL A N 1
ATOM 909 C CA . VAL A 1 151 ? 0.544 38.389 83.025 1.00 45.79 151 VAL A CA 1
ATOM 910 C C . VAL A 1 151 ? 0.290 36.896 83.004 1.00 45.20 151 VAL A C 1
ATOM 911 O O . VAL A 1 151 ? -0.717 36.408 83.509 1.00 45.46 151 VAL A O 1
ATOM 915 N N . SER A 1 152 ? 1.230 36.177 82.424 1.00 45.42 152 SER A N 1
ATOM 916 C CA . SER A 1 152 ? 1.138 34.734 82.318 1.00 45.32 152 SER A CA 1
ATOM 917 C C . SER A 1 152 ? 2.292 34.094 83.065 1.00 43.66 152 SER A C 1
ATOM 918 O O . SER A 1 152 ? 3.456 34.300 82.747 1.00 43.32 152 SER A O 1
ATOM 921 N N . LEU A 1 153 ? 1.937 33.328 84.084 1.00 43.25 153 LEU A N 1
ATOM 922 C CA . LEU A 1 153 ? 2.913 32.597 84.901 1.00 42.32 153 LEU A CA 1
ATOM 923 C C . LEU A 1 153 ? 2.985 31.140 84.509 1.00 43.20 153 LEU A C 1
ATOM 924 O O . LEU A 1 153 ? 1.992 30.426 84.497 1.00 44.32 153 LEU A O 1
ATOM 929 N N . GLN A 1 154 ? 4.195 30.714 84.213 1.00 43.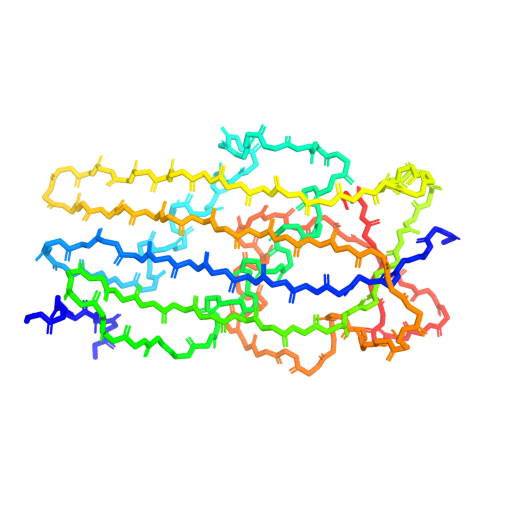86 154 GLN A N 1
ATOM 930 C CA . GLN A 1 154 ? 4.481 29.321 83.928 1.00 45.10 154 GLN A CA 1
ATOM 931 C C . GLN A 1 154 ? 5.287 28.734 85.081 1.00 42.13 154 GLN A C 1
ATOM 932 O O . GLN A 1 154 ? 6.454 29.064 85.269 1.00 40.51 154 GLN A O 1
ATOM 938 N N . ILE A 1 155 ? 4.631 27.871 85.853 1.00 41.00 155 ILE A N 1
ATOM 939 C CA . ILE A 1 155 ? 5.220 27.297 87.068 1.00 38.98 155 ILE A CA 1
ATOM 940 C C . ILE A 1 155 ? 5.618 25.847 86.909 1.00 40.74 155 ILE A C 1
ATOM 941 O O . ILE A 1 155 ? 4.808 24.993 86.565 1.00 42.08 155 ILE A O 1
ATOM 946 N N . ARG A 1 156 ? 6.882 25.579 87.191 1.00 41.40 156 ARG A N 1
ATOM 947 C CA . ARG A 1 156 ? 7.386 24.213 87.201 1.00 43.99 156 ARG A CA 1
ATOM 948 C C . ARG A 1 156 ? 8.073 23.910 88.525 1.00 41.87 156 ARG A C 1
ATOM 949 O O . ARG A 1 156 ? 9.076 24.520 88.878 1.00 40.68 156 ARG A O 1
ATOM 957 N N . VAL A 1 157 ? 7.492 22.968 89.258 1.00 41.52 157 VAL A N 1
ATOM 958 C CA . VAL A 1 157 ? 8.059 22.492 90.511 1.00 40.00 157 VAL A CA 1
ATOM 959 C C . VAL A 1 157 ? 8.162 20.987 90.523 1.00 42.01 157 VAL A C 1
ATOM 960 O O . VAL A 1 157 ? 7.183 20.268 90.378 1.00 42.66 157 VAL A O 1
ATOM 964 N N . SER A 1 158 ? 9.380 20.523 90.704 1.00 43.60 158 SER A N 1
ATOM 965 C CA . SER A 1 158 ? 9.631 19.107 90.907 1.00 45.86 158 SER A CA 1
ATOM 966 C C . SER A 1 158 ? 10.306 18.912 92.254 1.00 44.60 158 SER A C 1
ATOM 967 O O . SER A 1 158 ? 11.129 19.718 92.691 1.00 43.17 158 SER A O 1
ATOM 970 N N . ALA A 1 159 ? 9.909 17.840 92.913 1.00 45.47 159 ALA A N 1
ATOM 971 C CA . ALA A 1 159 ? 10.423 17.519 94.234 1.00 45.07 159 ALA A CA 1
ATOM 972 C C . ALA A 1 159 ? 10.536 16.019 94.411 1.00 47.75 159 ALA A C 1
ATOM 973 O O . ALA A 1 159 ? 9.534 15.313 94.489 1.00 48.40 159 ALA A O 1
ATOM 975 N N . LYS A 1 160 ? 11.772 15.553 94.472 1.00 49.76 160 LYS A N 1
ATOM 976 C CA . LYS A 1 160 ? 12.052 14.150 94.727 1.00 53.33 160 LYS A CA 1
ATOM 977 C C . LYS A 1 160 ? 12.719 13.975 96.084 1.00 52.49 160 LYS A C 1
ATOM 978 O O . LYS A 1 160 ? 13.504 14.811 96.523 1.00 50.55 160 LYS A O 1
ATOM 984 N N . GLN A 1 161 ? 12.381 12.876 96.743 1.00 54.51 161 GLN A N 1
ATOM 985 C CA . GLN A 1 161 ? 13.005 12.507 98.031 1.00 55.12 161 GLN A CA 1
ATOM 986 C C . GLN A 1 161 ? 14.429 12.041 97.810 1.00 57.23 161 GLN A C 1
ATOM 987 O O . GLN A 1 161 ? 14.692 11.148 97.017 1.00 59.78 161 GLN A O 1
ATOM 993 N N . CYS A 1 162 ? 15.337 12.697 98.516 1.00 55.98 162 CYS A N 1
ATOM 994 C CA . CYS A 1 162 ? 16.756 12.362 98.484 1.00 58.41 162 CYS A CA 1
ATOM 995 C C . CYS A 1 162 ? 17.304 12.221 99.897 1.00 57.32 162 CYS A C 1
ATOM 996 O O . CYS A 1 162 ? 16.644 12.539 100.883 1.00 53.71 162 CYS A O 1
ATOM 999 N N . HIS A 1 163 ? 18.530 11.729 99.961 1.00 59.98 163 HIS A N 1
ATOM 1000 C CA . HIS A 1 163 ? 19.161 11.392 101.223 1.00 60.40 163 HIS A CA 1
ATOM 1001 C C . HIS A 1 163 ? 20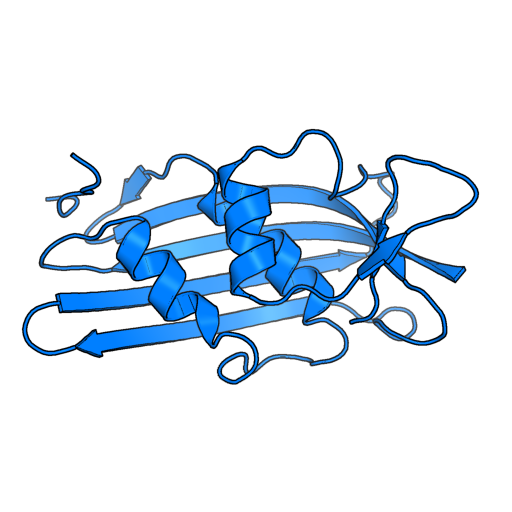.117 12.482 101.656 1.00 59.68 163 HIS A C 1
ATOM 1002 O O . HIS A 1 163 ? 20.788 12.373 102.680 1.00 61.47 163 HIS A O 1
ATOM 1009 N N . ILE A 1 164 ? 20.154 13.542 100.865 1.00 57.79 164 ILE A N 1
ATOM 1010 C CA . ILE A 1 164 ? 20.953 14.719 101.189 1.00 57.39 164 ILE A CA 1
ATOM 1011 C C . ILE A 1 164 ? 20.213 15.507 102.245 1.00 54.02 164 ILE A C 1
ATOM 1012 O O . ILE A 1 164 ? 19.099 15.967 102.032 1.00 50.81 164 ILE A O 1
ATOM 1017 N N . GLN A 1 165 ? 20.842 15.643 103.398 1.00 55.73 165 GLN A N 1
ATOM 1018 C CA . GLN A 1 165 ? 20.272 16.431 104.490 1.00 53.55 165 GLN A CA 1
ATOM 1019 C C . GLN A 1 165 ? 20.137 17.878 104.032 1.00 51.05 165 GLN A C 1
ATOM 1020 O O . GLN A 1 165 ? 21.113 18.524 103.660 1.00 52.84 165 GLN 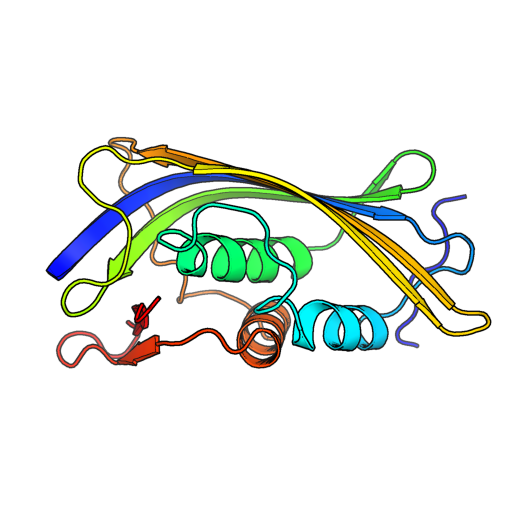A O 1
ATOM 1026 N N . GLY A 1 166 ? 18.902 18.360 104.063 1.00 47.62 166 GLY A N 1
ATOM 1027 C CA . GLY A 1 166 ? 18.548 19.680 103.553 1.00 45.52 166 GLY A CA 1
ATOM 1028 C C . GLY A 1 166 ? 18.237 20.687 104.636 1.00 44.53 166 GLY A C 1
ATOM 1029 O O . GLY A 1 166 ? 18.269 20.380 105.814 1.00 46.18 166 GLY A O 1
ATOM 1030 N N . ARG A 1 167 ? 17.924 21.900 104.217 1.00 43.34 167 ARG A N 1
ATOM 1031 C CA . ARG A 1 167 ? 17.742 23.013 105.131 1.00 43.84 167 ARG A CA 1
ATOM 1032 C C . ARG A 1 167 ? 16.270 23.338 105.325 1.00 40.98 167 ARG A C 1
ATOM 1033 O O . ARG A 1 167 ? 15.439 23.173 104.432 1.00 38.65 167 ARG A O 1
ATOM 1041 N N . LEU A 1 168 ? 15.970 23.798 106.527 1.00 41.10 168 LEU A N 1
ATOM 1042 C CA . LEU A 1 168 ? 14.624 24.217 106.887 1.00 38.92 168 LEU A CA 1
ATOM 1043 C C . LEU A 1 168 ? 14.268 25.349 105.946 1.00 37.40 168 LEU A C 1
ATOM 1044 O O . LEU A 1 168 ? 15.048 26.267 105.736 1.00 38.70 168 LEU A O 1
ATOM 1049 N N . TRP A 1 169 ? 13.100 25.228 105.337 1.00 35.31 169 TRP A N 1
ATOM 1050 C CA . TRP A 1 169 ? 12.621 26.185 104.331 1.00 33.92 169 TRP A CA 1
ATOM 1051 C C . TRP A 1 169 ? 12.278 27.531 104.938 1.00 34.71 169 TRP A C 1
ATOM 1052 O O . TRP A 1 169 ? 12.221 28.537 104.232 1.00 35.06 169 TRP A O 1
ATOM 1063 N N . CYS A 1 170 ? 12.007 27.529 106.235 1.00 35.74 170 CYS A N 1
ATOM 1064 C CA . CYS A 1 170 ? 11.438 28.698 106.911 1.00 37.40 170 CYS A CA 1
ATOM 1065 C C . CYS A 1 170 ? 12.455 29.494 107.725 1.00 41.24 170 CYS A C 1
ATOM 1066 O O . CYS A 1 170 ? 12.082 30.332 108.554 1.00 42.39 170 CYS A O 1
ATOM 1069 N N . ILE A 1 171 ? 13.734 29.229 107.486 1.00 43.45 171 ILE A N 1
ATOM 1070 C CA . ILE A 1 171 ? 14.782 30.081 108.040 1.00 47.77 171 ILE A CA 1
ATOM 1071 C C . ILE A 1 171 ? 15.617 30.660 106.908 1.00 49.63 171 ILE A C 1
ATOM 1072 O O . ILE A 1 171 ? 15.747 30.063 105.843 1.00 48.52 171 ILE A O 1
ATOM 1077 N N . ASN A 1 172 ? 16.139 31.854 107.162 1.00 53.66 172 ASN A N 1
ATOM 1078 C CA . ASN A 1 172 ? 17.008 32.591 106.229 1.00 56.32 172 ASN A CA 1
ATOM 1079 C C . ASN A 1 172 ? 16.325 32.978 104.913 1.00 54.29 172 ASN A C 1
ATOM 1080 O O . ASN A 1 172 ? 16.972 33.195 103.893 1.00 55.13 172 ASN A O 1
ATOM 1085 N N . MET A 1 173 ? 15.009 33.084 104.952 1.00 52.27 173 MET A N 1
ATOM 1086 C CA . MET A 1 173 ? 14.267 33.639 103.816 1.00 50.55 173 MET A CA 1
ATOM 1087 C C . MET A 1 173 ? 14.266 35.164 103.914 1.00 53.15 173 MET A C 1
ATOM 1088 O O . MET A 1 173 ? 14.771 35.742 104.888 1.00 57.11 173 MET A O 1
ATOM 1093 N N . ASN A 1 174 ? 13.700 35.814 102.904 1.00 51.57 174 ASN A N 1
ATOM 1094 C CA . ASN A 1 174 ? 13.612 37.274 102.887 1.00 53.25 174 ASN A CA 1
ATOM 1095 C C . ASN A 1 174 ? 12.175 37.758 102.851 1.00 51.75 174 ASN A C 1
ATOM 1096 O O . ASN A 1 174 ? 11.230 36.987 102.647 1.00 49.54 174 ASN A O 1
ATOM 1101 N N . SER A 1 175 ? 12.036 39.055 103.059 1.00 53.42 175 SER A N 1
ATOM 1102 C CA . SER A 1 175 ? 10.723 39.677 103.233 1.00 53.13 175 SER A CA 1
ATOM 1103 C C . SER A 1 175 ? 9.754 39.332 102.109 1.00 49.70 175 SER A C 1
ATOM 1104 O O . SER A 1 175 ? 8.554 39.208 102.330 1.00 48.69 175 SER A O 1
ATOM 1107 N N . LYS A 1 176 ? 10.288 39.167 100.905 1.00 48.30 176 LYS A N 1
ATOM 1108 C CA . LYS A 1 176 ? 9.457 38.868 99.734 1.00 45.55 176 LYS A CA 1
ATOM 1109 C C . LYS A 1 176 ? 8.900 37.470 99.835 1.00 42.27 176 LYS A C 1
ATOM 1110 O O . LYS A 1 176 ? 7.755 37.216 99.456 1.00 41.45 176 LYS A O 1
ATOM 1116 N N . ALA A 1 177 ? 9.726 36.561 100.347 1.00 40.62 177 ALA A N 1
ATOM 1117 C CA . ALA A 1 177 ? 9.330 35.157 100.488 1.00 36.90 177 ALA A CA 1
ATOM 1118 C C . ALA A 1 177 ? 8.174 35.077 101.472 1.00 35.89 177 ALA A C 1
ATOM 1119 O O . ALA A 1 177 ? 7.147 34.444 101.215 1.00 33.49 177 ALA A O 1
ATOM 1121 N N . CYS A 1 178 ? 8.359 35.763 102.590 1.00 37.31 178 CYS A N 1
ATOM 1122 C CA . CYS A 1 178 ? 7.361 35.798 103.662 1.00 38.14 178 CYS A CA 1
ATOM 1123 C C . CYS A 1 178 ? 6.085 36.424 103.166 1.00 38.23 178 CYS A C 1
ATOM 1124 O O . CYS A 1 178 ? 5.000 35.889 103.349 1.00 37.91 178 CYS A O 1
ATOM 1127 N N . GLN A 1 179 ? 6.244 37.572 102.524 1.00 39.20 179 GLN A N 1
ATOM 1128 C CA . GLN A 1 179 ? 5.110 38.315 101.967 1.00 39.74 179 GLN A CA 1
ATOM 1129 C C . GLN A 1 179 ? 4.292 37.436 101.029 1.00 37.08 179 GLN A C 1
ATOM 1130 O O . GLN A 1 179 ? 3.064 37.519 101.006 1.00 37.76 179 GLN A O 1
ATOM 1136 N N . LEU A 1 180 ? 4.982 36.587 100.271 1.00 34.58 180 LEU A N 1
ATOM 1137 C CA . LEU A 1 180 ? 4.313 35.731 99.264 1.00 32.71 180 LEU A CA 1
ATOM 1138 C C . LEU A 1 180 ? 3.578 34.569 99.937 1.00 31.59 180 LEU A C 1
ATOM 1139 O O . LEU A 1 180 ? 2.509 34.142 99.494 1.00 31.23 180 LEU A O 1
ATOM 1144 N N . TRP A 1 181 ? 4.163 34.080 101.024 1.00 31.15 181 TRP A N 1
ATOM 1145 C CA . TRP A 1 181 ? 3.596 32.950 101.761 1.00 30.51 181 TRP A CA 1
ATOM 1146 C C . TRP A 1 181 ? 2.320 33.409 102.474 1.00 31.97 181 TRP A C 1
ATOM 1147 O O . TRP A 1 181 ? 1.360 32.642 102.664 1.00 31.63 181 TRP A O 1
ATOM 1158 N N . ALA A 1 182 ? 2.329 34.685 102.835 1.00 33.01 182 ALA A N 1
ATOM 1159 C CA . ALA A 1 182 ? 1.196 35.317 103.504 1.00 35.51 182 ALA A CA 1
ATOM 1160 C C . ALA A 1 182 ? 0.024 35.475 102.527 1.00 36.33 182 ALA A C 1
ATOM 1161 O O . ALA A 1 182 ? -1.126 35.250 102.903 1.00 37.27 182 ALA A O 1
ATOM 1163 N N . ASP A 1 183 ? 0.343 35.835 101.278 1.00 35.93 183 ASP A N 1
ATOM 1164 C CA . ASP A 1 183 ? -0.662 36.041 100.215 1.00 37.59 183 ASP A CA 1
ATOM 1165 C C . ASP A 1 183 ? -1.382 34.751 99.869 1.00 36.57 183 ASP A C 1
ATOM 1166 O O . ASP A 1 183 ? -2.605 34.729 99.646 1.00 37.69 183 ASP A O 1
ATOM 1171 N N . MET A 1 184 ? -0.595 33.685 99.771 1.00 34.22 184 MET A N 1
ATOM 1172 C CA . MET A 1 184 ? -1.116 32.393 99.318 1.00 33.32 184 MET A CA 1
ATOM 1173 C C . MET A 1 184 ? -1.803 31.660 100.457 1.00 34.10 184 MET A C 1
ATOM 1174 O O . MET A 1 184 ? -2.319 30.556 100.294 1.00 34.40 184 MET A O 1
ATOM 1179 N N . GLY A 1 185 ? -1.790 32.293 101.619 1.00 34.57 185 GLY A N 1
ATOM 1180 C CA . GLY A 1 185 ? -2.428 31.736 102.793 1.00 36.06 185 GLY A CA 1
ATOM 1181 C C . GLY A 1 185 ? -1.772 30.473 103.306 1.00 34.45 185 GLY A C 1
ATOM 1182 O O . GLY A 1 185 ? -2.443 29.587 103.818 1.00 36.04 185 GLY A O 1
ATOM 1183 N N . LEU A 1 186 ? -0.456 30.401 103.172 1.00 32.23 186 LEU A N 1
ATOM 1184 C CA . LEU A 1 186 ? 0.310 29.245 103.673 1.00 31.31 186 LEU A CA 1
ATOM 1185 C C . LEU A 1 186 ? -0.066 28.894 105.103 1.00 33.18 186 LEU A C 1
ATOM 1186 O O . LEU A 1 186 ? 0.197 29.649 106.025 1.00 34.53 186 LEU A O 1
ATOM 1191 N N . LYS A 1 187 ? -0.665 27.727 105.284 1.00 34.01 187 LYS A N 1
ATOM 1192 C CA . LYS A 1 187 ? -1.130 27.310 106.612 1.00 36.20 187 LYS A CA 1
ATOM 1193 C C . LYS A 1 187 ? 0.000 26.658 107.403 1.00 35.28 187 LYS A C 1
ATOM 1194 O O . LYS A 1 187 ? 0.541 25.629 107.025 1.00 34.35 187 LYS A O 1
ATOM 1200 N N . THR A 1 188 ? 0.348 27.258 108.522 1.00 36.70 188 THR A N 1
ATOM 1201 C CA . THR A 1 188 ? 1.339 26.656 109.402 1.00 36.57 188 THR A CA 1
ATOM 1202 C C . THR A 1 188 ? 0.937 26.717 110.861 1.00 40.35 188 THR A C 1
ATOM 1203 O O . THR A 1 188 ? -0.044 27.336 111.249 1.00 41.91 188 THR A O 1
ATOM 1207 N N . GLN A 1 189 ? 1.742 26.029 111.647 1.00 42.06 189 GLN A N 1
ATOM 1208 C CA . GLN A 1 189 ? 1.627 26.006 113.098 1.00 46.15 189 GLN A CA 1
ATOM 1209 C C . GLN A 1 189 ? 3.030 25.934 113.679 1.00 46.88 189 GLN A C 1
ATOM 1210 O O . GLN A 1 189 ? 3.923 25.314 113.095 1.00 44.50 189 GLN A O 1
ATOM 1216 N N . GLN A 1 190 ? 3.235 26.594 114.807 1.00 50.96 190 GLN A N 1
ATOM 1217 C CA . GLN A 1 190 ? 4.579 26.677 115.371 1.00 52.91 190 GLN A CA 1
ATOM 1218 C C . GLN A 1 190 ? 4.959 25.459 116.198 1.00 54.44 190 GLN A C 1
ATOM 1219 O O . GLN A 1 190 ? 4.169 24.935 116.975 1.00 57.03 190 GLN A O 1
ATOM 1225 N N . SER A 1 191 ? 6.202 25.037 115.988 1.00 53.89 191 SER A N 1
ATOM 1226 C CA . SER A 1 191 ? 6.857 24.017 116.804 1.00 55.68 191 SER A CA 1
ATOM 1227 C C . SER A 1 191 ? 7.127 24.565 118.178 1.00 59.73 191 SER A C 1
ATOM 1228 O O . SER A 1 191 ? 7.620 25.680 118.330 1.00 60.39 191 SER A O 1
ATOM 1231 N N . GLN A 1 192 ? 6.828 23.747 119.173 1.00 62.81 192 GLN A N 1
ATOM 1232 C CA . GLN A 1 192 ? 7.063 24.118 120.566 1.00 67.81 192 GLN A CA 1
ATOM 1233 C C . GLN A 1 192 ? 8.521 23.887 120.960 1.00 68.90 192 GLN A C 1
ATOM 1234 O O . GLN A 1 192 ? 9.080 24.604 121.787 1.00 71.77 192 GLN A O 1
ATOM 1240 N N . GLU A 1 193 ? 9.144 22.904 120.329 1.00 67.16 193 GLU A N 1
ATOM 1241 C CA . GLU A 1 193 ? 10.557 22.614 120.591 1.00 68.17 193 GLU A CA 1
ATOM 1242 C C . GLU A 1 193 ? 11.444 23.748 120.107 1.00 67.48 193 GLU A C 1
ATOM 1243 O O . GLU A 1 193 ? 12.133 24.398 120.888 1.00 70.43 193 GLU A O 1
ATOM 1249 N N . ASP A 1 194 ? 11.406 23.969 118.802 1.00 63.92 194 ASP A N 1
ATOM 1250 C CA . ASP A 1 194 ? 12.289 24.934 118.147 1.00 63.31 194 ASP A CA 1
ATOM 1251 C C . ASP A 1 194 ? 11.550 26.173 117.676 1.00 62.79 194 ASP A C 1
ATOM 1252 O O . ASP A 1 194 ? 10.653 26.117 116.832 1.00 60.62 194 ASP A O 1
ATOM 1257 N N . GLU A 1 195 ? 11.981 27.296 118.228 1.00 65.37 195 GLU A N 1
ATOM 1258 C CA . GLU A 1 195 ? 11.329 28.597 118.015 1.00 65.92 195 GLU A CA 1
ATOM 1259 C C . GLU A 1 195 ? 11.239 29.007 116.555 1.00 62.25 195 GLU A C 1
ATOM 1260 O O . GLU A 1 195 ? 10.262 29.630 116.121 1.00 62.07 195 GLU A O 1
ATOM 1266 N N . ASN A 1 196 ? 12.263 28.643 115.800 1.00 59.79 196 ASN A N 1
ATOM 1267 C CA . ASN A 1 196 ? 12.414 29.137 114.429 1.00 56.26 196 ASN A CA 1
ATOM 1268 C C . ASN A 1 196 ? 11.705 28.237 113.456 1.00 52.10 196 ASN A C 1
ATOM 1269 O O . ASN A 1 196 ? 11.705 28.476 112.240 1.00 50.32 196 ASN A O 1
ATOM 1274 N N . THR A 1 197 ? 11.082 27.201 114.004 1.00 50.72 197 THR A N 1
ATOM 1275 C CA . THR A 1 197 ? 10.449 26.174 113.179 1.00 47.19 197 THR A CA 1
ATOM 1276 C C . THR A 1 197 ? 8.938 26.314 113.087 1.00 44.88 197 THR A C 1
ATOM 1277 O O . THR A 1 197 ? 8.245 26.605 114.062 1.00 46.66 197 THR A O 1
ATOM 1281 N N . SER A 1 198 ? 8.466 26.104 111.869 1.00 40.74 198 SER A N 1
ATOM 1282 C CA . SER A 1 198 ? 7.052 26.063 111.565 1.00 39.35 198 SER A CA 1
ATOM 1283 C C . SER A 1 198 ? 6.679 24.711 110.960 1.00 37.11 198 SER A C 1
ATOM 1284 O O . SER A 1 198 ? 7.246 24.268 109.949 1.00 34.43 198 SER A O 1
ATOM 1287 N N . LEU A 1 199 ? 5.713 24.070 111.605 1.00 37.37 199 LEU A N 1
ATOM 1288 C CA . LEU A 1 199 ? 5.078 22.884 111.051 1.00 36.17 199 LEU A CA 1
ATOM 1289 C C . LEU A 1 199 ? 4.090 23.309 109.989 1.00 34.77 199 LEU A C 1
ATOM 1290 O O . LEU A 1 199 ? 3.396 24.302 110.131 1.00 35.57 199 LEU A O 1
ATOM 1295 N N . LEU A 1 200 ? 4.032 22.526 108.927 1.00 33.31 200 LEU A N 1
ATOM 1296 C CA . LEU A 1 200 ? 3.090 22.769 107.844 1.00 32.52 200 LEU A CA 1
ATOM 1297 C C . LEU A 1 200 ? 1.783 22.085 108.156 1.00 34.18 200 LEU A C 1
ATOM 1298 O O . LEU A 1 200 ? 1.772 20.954 108.617 1.00 35.14 200 LEU A O 1
ATOM 1303 N N . LEU A 1 201 ? 0.689 22.793 107.911 1.00 34.81 201 LEU A N 1
ATOM 1304 C CA . LEU A 1 201 ? -0.649 22.236 108.123 1.00 37.82 201 LEU A CA 1
ATOM 1305 C C . LEU A 1 201 ? -1.316 21.928 106.801 1.00 38.01 201 LEU A C 1
ATOM 1306 O O . LEU A 1 201 ? -2.505 21.606 106.751 1.00 40.46 201 LEU A O 1
ATOM 1311 N N . GLU A 1 202 ? -0.531 22.027 105.736 1.00 36.00 202 GLU A N 1
ATOM 1312 C CA . GLU A 1 202 ? -0.997 21.665 104.390 1.00 36.40 202 GLU A CA 1
ATOM 1313 C C . GLU A 1 202 ? 0.175 21.323 103.466 1.00 34.69 202 GLU A C 1
ATOM 1314 O O . GLU A 1 202 ? 1.336 21.371 103.873 1.00 32.90 202 GLU A O 1
#

Radius of gyration: 15.87 Å; Cα contacts (8 Å, |Δi|>4): 341; chains: 1; bounding box: 29×45×46 Å

Sequence (163 aa):
DLWMPPPEENVRNFCINGEIKICSPNGYSFRILRHILKSFDNVYSGNRRLIGVVKVVIGLVLSASPVPEGMNWVYKLRRTLIFQWAESHGPLEGEELEYSQEITWDDEAEFVSLQIRVSAKQCHIQGRLWCINMNSKACQLWADMGLKTQQSQEDENTSLLLE